Protein AF-A0A0V0GVM9-F1 (afdb_monomer)

Secondary structure (DSSP, 8-state):
-PPEE--EEE-GGG----HHHHHHHHHHHHHHHHHTTTT-EE-SPPEEE-SS-HHHHHHHHHHHHHHHHHHHHHSHHHHHHHHHHHHHHHHHHHHTTT-SS--HHHHHHHHHHH-GGG----TTHHHHHHHHHHT--

Structure (mmCIF, N/CA/C/O backbone):
data_AF-A0A0V0GVM9-F1
#
_entry.id   AF-A0A0V0GVM9-F1
#
loop_
_atom_site.group_PDB
_atom_site.id
_atom_site.type_symbol
_atom_site.label_atom_id
_atom_site.label_alt_id
_atom_site.label_comp_id
_atom_site.label_asym_id
_atom_site.label_entity_id
_atom_site.label_seq_id
_atom_site.pdbx_PDB_ins_code
_atom_site.Cartn_x
_atom_site.Cartn_y
_atom_site.Cartn_z
_atom_site.occupancy
_atom_site.B_iso_or_equiv
_atom_site.auth_seq_id
_atom_site.auth_comp_id
_atom_site.auth_asym_id
_atom_site.auth_atom_id
_atom_site.pdbx_PDB_model_num
ATOM 1 N N . MET A 1 1 ? -7.087 -10.748 -4.441 1.00 77.94 1 MET A N 1
ATOM 2 C CA . MET A 1 1 ? -6.992 -10.325 -3.027 1.00 77.94 1 MET A CA 1
ATOM 3 C C . MET A 1 1 ? -7.643 -8.972 -2.906 1.00 77.94 1 MET A C 1
ATOM 5 O O . MET A 1 1 ? -7.394 -8.135 -3.765 1.00 77.94 1 MET A O 1
ATOM 9 N N . LEU A 1 2 ? -8.462 -8.777 -1.880 1.00 90.12 2 LEU A N 1
ATOM 10 C CA . LEU A 1 2 ? -9.021 -7.463 -1.604 1.00 90.12 2 LEU A CA 1
ATOM 11 C C . LEU A 1 2 ? -7.965 -6.598 -0.888 1.00 90.12 2 LEU A C 1
ATOM 13 O O . LEU A 1 2 ? -7.133 -7.145 -0.157 1.00 90.12 2 LEU A O 1
ATOM 17 N N . PRO A 1 3 ? -7.945 -5.273 -1.103 1.00 91.62 3 PRO A N 1
ATOM 18 C CA . PRO A 1 3 ? -7.116 -4.365 -0.319 1.00 91.62 3 PRO A CA 1
ATOM 19 C C . PRO A 1 3 ? -7.431 -4.483 1.177 1.00 91.62 3 PRO A C 1
ATOM 21 O O . PRO A 1 3 ? -8.598 -4.521 1.563 1.00 91.62 3 PRO A O 1
ATOM 24 N N . ASN A 1 4 ? -6.394 -4.519 2.016 1.00 92.56 4 ASN A N 1
ATOM 25 C CA . ASN A 1 4 ? -6.551 -4.562 3.470 1.00 92.56 4 ASN A CA 1
ATOM 26 C C . ASN A 1 4 ? -6.838 -3.155 4.004 1.00 92.56 4 ASN A C 1
ATOM 28 O O . ASN A 1 4 ? -6.075 -2.228 3.733 1.00 92.56 4 ASN A O 1
ATOM 32 N N . VAL A 1 5 ? -7.888 -3.002 4.808 1.00 95.31 5 VAL A N 1
ATOM 33 C CA . VAL A 1 5 ? -8.271 -1.722 5.417 1.00 95.31 5 VAL A CA 1
ATOM 34 C C . VAL A 1 5 ? -8.292 -1.859 6.932 1.00 95.31 5 VAL A C 1
ATOM 36 O O . VAL A 1 5 ? -8.906 -2.763 7.486 1.00 95.31 5 VAL A O 1
ATOM 39 N N . THR A 1 6 ? -7.627 -0.942 7.629 1.00 95.62 6 THR A N 1
ATOM 40 C CA . THR A 1 6 ? -7.636 -0.875 9.096 1.00 95.62 6 THR A CA 1
ATOM 41 C C . THR A 1 6 ? -8.334 0.404 9.532 1.00 95.62 6 THR A C 1
ATOM 43 O O . THR A 1 6 ? -7.981 1.483 9.066 1.00 95.62 6 THR A O 1
ATOM 46 N N . VAL A 1 7 ? -9.320 0.289 10.425 1.00 94.81 7 VAL A N 1
ATOM 47 C CA . VAL A 1 7 ? -10.029 1.449 10.982 1.00 94.81 7 VAL A CA 1
ATOM 48 C C . VAL A 1 7 ? -9.307 1.928 12.237 1.00 94.81 7 VAL A C 1
ATOM 50 O O . VAL A 1 7 ? -9.066 1.147 13.162 1.00 94.81 7 VAL A O 1
ATOM 53 N N . VAL A 1 8 ? -8.982 3.218 12.263 1.00 94.25 8 VAL A N 1
ATOM 54 C CA . VAL A 1 8 ? -8.253 3.869 13.352 1.00 94.25 8 VAL A CA 1
ATOM 55 C C . VAL A 1 8 ? -9.045 5.084 13.811 1.00 94.25 8 VAL A C 1
ATOM 57 O O . VAL A 1 8 ? -9.313 5.989 13.027 1.00 94.25 8 VAL A O 1
ATOM 60 N N . LEU A 1 9 ? -9.417 5.096 15.084 1.00 91.75 9 LEU A N 1
ATOM 61 C CA . LEU A 1 9 ? -10.060 6.212 15.759 1.00 91.75 9 LEU A CA 1
ATOM 62 C C . LEU A 1 9 ? -8.977 7.002 16.492 1.00 91.75 9 LEU A C 1
ATOM 64 O O . LEU A 1 9 ? -8.445 6.547 17.504 1.00 91.75 9 LEU A O 1
ATOM 68 N N . THR A 1 10 ? -8.604 8.154 15.948 1.00 90.81 10 THR A N 1
ATOM 69 C CA . THR A 1 10 ? -7.583 9.033 16.531 1.00 90.81 10 THR A CA 1
ATOM 70 C C . THR A 1 10 ? -8.174 9.938 17.61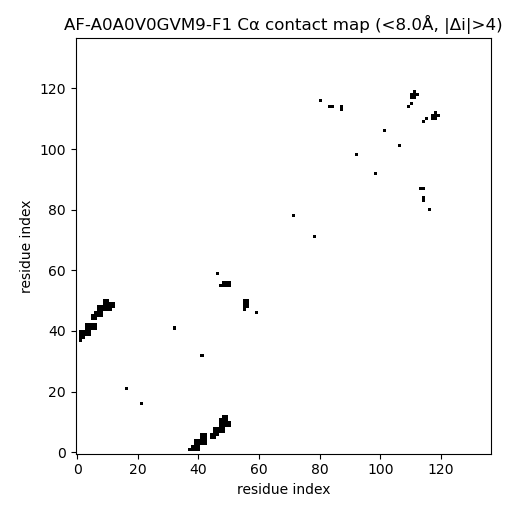5 1.00 90.81 10 THR A C 1
ATOM 72 O O . THR A 1 10 ? -9.389 9.980 17.809 1.00 90.81 10 THR A O 1
ATOM 75 N N . HIS A 1 11 ? -7.310 10.677 18.319 1.00 89.25 11 HIS A N 1
ATOM 76 C CA . HIS A 1 11 ? -7.694 11.611 19.389 1.00 89.25 11 HIS A CA 1
ATOM 77 C C . HIS A 1 11 ? -8.421 10.947 20.558 1.00 89.25 11 HIS A C 1
ATOM 79 O O . HIS A 1 11 ? -9.293 11.547 21.187 1.00 89.25 11 HIS A O 1
ATOM 85 N N . TYR A 1 12 ? -8.055 9.702 20.858 1.00 86.94 12 TYR A N 1
ATOM 86 C CA . TYR A 1 12 ? -8.650 8.969 21.968 1.00 86.94 12 TYR A CA 1
ATOM 87 C C . TYR A 1 12 ? -8.460 9.683 23.319 1.00 86.94 12 TYR A C 1
ATOM 89 O O . TYR A 1 12 ? -9.330 9.605 24.179 1.00 86.94 12 TYR A O 1
ATOM 97 N N . ASP A 1 13 ? -7.380 10.456 23.467 1.00 86.00 13 ASP A N 1
ATOM 98 C CA . ASP A 1 13 ? -7.089 11.310 24.625 1.00 86.00 13 ASP A CA 1
ATOM 99 C C . ASP A 1 13 ? -8.125 12.422 24.867 1.00 86.00 13 ASP A C 1
ATOM 101 O O . ASP A 1 13 ? -8.187 12.977 25.960 1.00 86.00 13 ASP A O 1
ATOM 105 N N . LYS A 1 14 ? -8.942 12.757 23.861 1.00 84.81 14 LYS A N 1
ATOM 106 C CA . LYS A 1 14 ? -9.931 13.844 23.923 1.00 84.81 14 LYS A CA 1
ATOM 107 C C . LYS A 1 14 ? -11.367 13.363 24.113 1.00 84.81 14 LYS A C 1
ATOM 109 O O . LYS A 1 14 ? -12.266 14.189 24.261 1.00 84.81 14 LYS A O 1
ATOM 114 N N . ILE A 1 15 ? -11.611 12.054 24.068 1.00 77.75 15 ILE A N 1
ATOM 115 C CA . ILE A 1 15 ? -12.963 11.500 24.149 1.00 77.75 15 ILE A CA 1
ATOM 116 C C . ILE A 1 15 ? -13.243 11.088 25.596 1.00 77.75 15 ILE A C 1
ATOM 118 O O . ILE A 1 15 ? -12.769 10.054 26.060 1.00 77.75 15 ILE A O 1
ATOM 122 N N . ASN A 1 16 ? -14.074 11.866 26.298 1.00 68.81 16 ASN A N 1
ATOM 123 C CA . ASN A 1 16 ? -14.700 11.399 27.535 1.00 68.81 16 ASN A CA 1
ATOM 124 C C . ASN A 1 16 ? -15.703 10.297 27.169 1.00 68.81 16 ASN A C 1
ATOM 126 O O . ASN A 1 16 ? -16.666 10.550 26.444 1.00 68.81 16 ASN A O 1
ATOM 130 N N . GLN A 1 17 ? -15.452 9.070 27.630 1.00 64.69 17 GLN A N 1
ATOM 131 C CA . GLN A 1 17 ? -16.219 7.863 27.303 1.00 64.69 17 GLN A CA 1
ATOM 132 C C . GLN A 1 17 ? -17.645 7.868 27.888 1.00 64.69 17 GLN A C 1
ATOM 134 O O . GLN A 1 17 ? -17.997 7.039 28.723 1.00 64.69 17 GLN A O 1
ATOM 139 N N . LEU A 1 18 ? -18.508 8.778 27.441 1.00 60.59 18 LEU A N 1
ATOM 140 C CA . LEU A 1 18 ? -19.945 8.630 27.641 1.00 60.59 18 LEU A CA 1
ATOM 141 C C . LEU A 1 18 ? -20.454 7.527 26.704 1.00 60.59 18 LEU A C 1
ATOM 143 O O . LEU A 1 18 ? -20.374 7.629 25.478 1.00 60.59 18 LEU A O 1
ATOM 147 N N . SER A 1 19 ? -20.963 6.459 27.315 1.00 62.16 19 SER A N 1
ATOM 148 C CA . SER A 1 19 ? -21.395 5.193 26.704 1.00 62.16 19 SER A CA 1
ATOM 149 C C . SER A 1 19 ? -22.319 5.336 25.488 1.00 62.16 19 SER A C 1
ATOM 151 O O . SER A 1 19 ? -22.273 4.498 24.589 1.00 62.16 19 SER A O 1
ATOM 153 N N . GLN A 1 20 ? -23.104 6.412 25.402 1.00 63.91 20 GLN A N 1
ATOM 154 C CA . GLN A 1 20 ? -24.024 6.657 24.285 1.00 63.91 20 GLN A CA 1
ATOM 155 C C . GLN A 1 20 ? -23.310 6.884 22.939 1.00 63.91 20 GLN A C 1
ATOM 157 O O . GLN A 1 20 ? -23.804 6.441 21.904 1.00 63.91 20 GLN A O 1
ATOM 162 N N . ASN A 1 21 ? -22.119 7.495 22.929 1.00 73.25 21 ASN A N 1
ATOM 163 C CA . ASN A 1 21 ? -21.394 7.761 21.680 1.00 73.25 21 ASN A CA 1
ATOM 164 C C . ASN A 1 21 ? -20.694 6.514 21.118 1.00 73.25 21 ASN A C 1
ATOM 166 O O . ASN A 1 21 ? -20.470 6.421 19.911 1.00 73.25 21 ASN A O 1
ATOM 170 N N . LEU A 1 22 ? -20.381 5.531 21.969 1.00 77.06 22 LEU A N 1
ATOM 171 C CA . LEU A 1 22 ? -19.711 4.299 21.542 1.00 77.06 22 LEU A CA 1
ATOM 172 C C . LEU A 1 22 ? -20.598 3.463 20.617 1.00 77.06 22 LEU A C 1
ATOM 174 O O . LEU A 1 22 ? -20.111 2.950 19.610 1.00 77.06 22 LEU A O 1
ATOM 178 N N . GLN A 1 23 ? -21.900 3.381 20.902 1.00 83.44 23 GLN A N 1
ATOM 179 C CA . GLN A 1 23 ? -22.825 2.605 20.079 1.00 83.44 23 GLN A CA 1
ATOM 180 C C . GLN A 1 23 ? -22.955 3.188 18.665 1.00 83.44 23 GLN A C 1
ATOM 182 O O . GLN A 1 23 ? -22.881 2.456 17.680 1.00 83.44 23 GLN A O 1
ATOM 187 N N . LEU A 1 24 ? -23.043 4.517 18.553 1.00 87.94 24 LEU A N 1
ATOM 188 C CA . LEU A 1 24 ? -23.109 5.213 17.264 1.00 87.94 24 LEU A CA 1
ATOM 189 C C . LEU A 1 24 ? -21.847 4.997 16.418 1.00 87.94 24 LEU A C 1
ATOM 191 O O . LEU A 1 24 ? -21.933 4.851 15.193 1.00 87.94 24 LEU A O 1
ATOM 195 N N . ILE A 1 25 ? -20.677 4.949 17.060 1.00 88.19 25 ILE A N 1
ATOM 196 C CA . ILE A 1 25 ? -19.407 4.631 16.400 1.00 88.19 25 ILE A CA 1
ATOM 197 C C . ILE A 1 25 ? -19.428 3.187 15.887 1.00 88.19 25 ILE A C 1
ATOM 199 O O . ILE A 1 25 ? -19.126 2.956 14.715 1.00 88.19 25 ILE A O 1
ATOM 203 N N . VAL A 1 26 ? -19.828 2.225 16.723 1.00 88.19 26 VAL A N 1
ATOM 204 C CA . VAL A 1 26 ? -19.917 0.804 16.343 1.00 88.19 26 VAL A CA 1
ATOM 205 C C . VAL A 1 26 ? -20.871 0.608 15.165 1.00 88.19 26 VAL A C 1
ATOM 207 O O . VAL A 1 26 ? -20.504 -0.033 14.178 1.00 88.19 26 VAL A O 1
ATOM 210 N N . ASP A 1 27 ? -22.055 1.216 15.212 1.00 92.88 27 ASP A N 1
ATOM 211 C CA . ASP A 1 27 ? -23.037 1.135 14.130 1.00 92.88 27 ASP A CA 1
ATOM 212 C C . ASP A 1 27 ? -22.527 1.765 12.834 1.00 92.88 27 ASP A C 1
ATOM 214 O O . ASP A 1 27 ? -22.759 1.241 11.741 1.00 92.88 27 ASP A O 1
ATOM 218 N N . SER A 1 28 ? -21.780 2.862 12.935 1.00 94.06 28 SER A N 1
ATOM 219 C CA . SER A 1 28 ? -21.166 3.502 11.772 1.00 94.06 28 SER A CA 1
ATOM 220 C C . SER A 1 28 ? -20.072 2.636 11.150 1.00 94.06 28 SER A C 1
ATOM 222 O O . SER A 1 28 ? -20.013 2.524 9.926 1.00 94.06 28 SER A O 1
ATOM 224 N N . ILE A 1 29 ? -19.258 1.961 11.964 1.00 93.94 29 ILE A N 1
ATOM 225 C CA . ILE A 1 29 ? -18.224 1.040 11.474 1.00 93.94 29 ILE A CA 1
ATOM 226 C C . ILE A 1 29 ? -18.853 -0.206 10.848 1.00 93.94 29 ILE A C 1
ATOM 228 O O . ILE A 1 29 ? -18.374 -0.671 9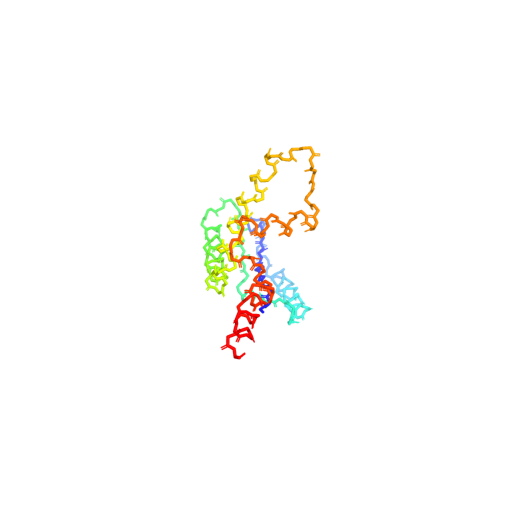.816 1.00 93.94 29 ILE A O 1
ATOM 232 N N . ARG A 1 30 ? -19.945 -0.726 11.415 1.00 94.88 30 ARG A N 1
ATOM 233 C CA . ARG A 1 30 ? -20.708 -1.826 10.812 1.00 94.88 30 ARG A CA 1
ATOM 234 C C . ARG A 1 30 ? -21.235 -1.441 9.430 1.00 94.88 30 ARG A C 1
ATOM 236 O O . ARG A 1 30 ? -20.893 -2.103 8.459 1.00 94.88 30 ARG A O 1
ATOM 243 N N . ARG A 1 31 ? -21.935 -0.307 9.313 1.00 97.12 31 ARG A N 1
ATOM 244 C CA . ARG A 1 31 ? -22.417 0.197 8.012 1.00 97.12 31 ARG A CA 1
ATOM 245 C C . ARG A 1 31 ? -21.288 0.409 7.005 1.00 97.12 31 ARG A C 1
ATOM 247 O O . ARG A 1 31 ? -21.475 0.152 5.820 1.00 97.12 31 ARG A O 1
ATOM 254 N N . LEU A 1 32 ? -20.120 0.872 7.460 1.00 96.00 32 LEU A N 1
ATOM 255 C CA . LEU A 1 32 ? -18.932 0.992 6.616 1.00 96.00 32 LEU A CA 1
ATOM 256 C C . LEU A 1 32 ? -18.487 -0.379 6.085 1.00 96.00 32 LEU A C 1
ATOM 258 O O . LEU A 1 32 ? -18.225 -0.507 4.893 1.00 96.00 32 LEU A O 1
ATOM 262 N N . ARG A 1 33 ? -18.422 -1.401 6.945 1.00 96.12 33 ARG A N 1
ATOM 263 C CA . ARG A 1 33 ? -18.050 -2.765 6.542 1.00 96.12 33 ARG A CA 1
ATOM 264 C C . ARG A 1 33 ? -19.048 -3.351 5.550 1.00 96.12 33 ARG A C 1
ATOM 266 O O . ARG A 1 33 ? -18.619 -3.845 4.513 1.00 96.12 33 ARG A O 1
ATOM 273 N N . ASP A 1 34 ? -20.342 -3.218 5.828 1.00 96.75 34 ASP A N 1
ATOM 274 C CA . ASP A 1 34 ? -21.415 -3.728 4.968 1.00 96.75 34 ASP A CA 1
ATOM 275 C C . ASP A 1 34 ? -21.374 -3.060 3.586 1.00 96.75 34 ASP A C 1
ATOM 277 O O . ASP A 1 34 ? -21.435 -3.726 2.555 1.00 96.75 34 ASP A O 1
ATOM 281 N N . LYS A 1 35 ? -21.173 -1.735 3.547 1.00 97.94 35 LYS A N 1
ATOM 282 C CA . LYS A 1 35 ? -21.107 -0.962 2.298 1.00 97.94 35 LYS A CA 1
ATOM 283 C C . LYS A 1 35 ? -19.965 -1.393 1.375 1.00 97.94 35 LYS A C 1
ATOM 285 O O . LYS A 1 35 ? -20.101 -1.296 0.159 1.00 97.94 35 LYS A O 1
ATOM 290 N N . PHE A 1 36 ? -18.837 -1.819 1.938 1.00 97.31 36 PHE A N 1
ATOM 291 C CA . PHE A 1 36 ? -17.645 -2.203 1.177 1.00 97.31 36 PHE A CA 1
ATOM 292 C C . PHE A 1 36 ? -17.386 -3.714 1.192 1.00 97.31 36 PHE A C 1
ATOM 294 O O . PHE A 1 36 ? -16.291 -4.166 0.835 1.00 97.31 36 PHE A O 1
ATOM 301 N N . GLN A 1 37 ? -18.391 -4.505 1.570 1.00 95.38 37 GLN A N 1
ATOM 302 C CA . GLN A 1 37 ? -18.314 -5.955 1.543 1.00 95.38 37 GLN A CA 1
ATOM 303 C C . GLN A 1 37 ? -17.972 -6.438 0.126 1.00 95.38 37 GLN A C 1
ATOM 305 O O . GLN A 1 37 ? -18.583 -6.027 -0.856 1.00 95.38 37 GL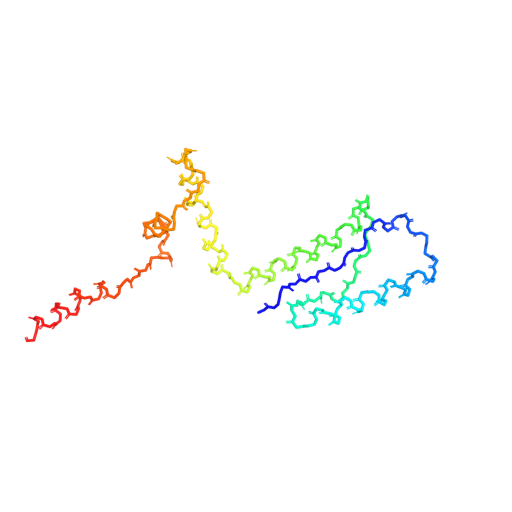N A O 1
ATOM 310 N N . GLY A 1 38 ? -16.953 -7.293 0.019 1.00 95.56 38 GLY A N 1
ATOM 311 C CA . GLY A 1 38 ? -16.475 -7.819 -1.263 1.00 95.56 38 GLY A CA 1
ATOM 312 C C . GLY A 1 38 ? -15.542 -6.889 -2.050 1.00 95.56 38 GLY A C 1
ATOM 313 O O . GLY A 1 38 ? -14.936 -7.349 -3.013 1.00 95.56 38 GLY A O 1
ATOM 314 N N . PHE A 1 39 ? -15.358 -5.630 -1.632 1.00 97.00 39 PHE A N 1
ATOM 315 C CA . PHE A 1 39 ? -14.417 -4.689 -2.262 1.00 97.00 39 PHE A CA 1
ATOM 316 C C . PHE A 1 39 ? -13.099 -4.563 -1.500 1.00 97.00 39 PHE A C 1
ATOM 318 O O . PHE A 1 39 ? -12.045 -4.415 -2.115 1.00 97.00 39 PHE A O 1
ATOM 325 N N . VAL A 1 40 ? -13.149 -4.623 -0.168 1.00 96.44 40 VAL A N 1
ATOM 326 C CA . VAL A 1 40 ? -11.981 -4.538 0.721 1.00 96.44 40 VAL A CA 1
ATOM 327 C C . VAL A 1 40 ? -12.084 -5.574 1.837 1.00 96.44 40 VAL A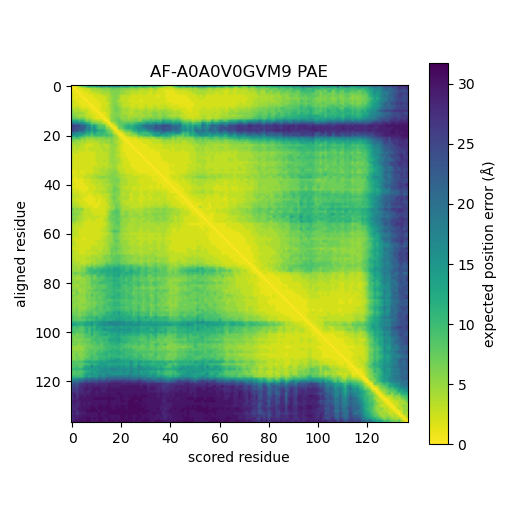 C 1
ATOM 329 O O . VAL A 1 40 ? -13.172 -6.038 2.177 1.00 96.44 40 VAL A O 1
ATOM 332 N N . GLU A 1 41 ? -10.948 -5.921 2.429 1.00 93.75 41 GLU A N 1
ATOM 333 C CA . GLU A 1 41 ? -10.874 -6.772 3.614 1.00 93.75 41 GLU A CA 1
ATOM 334 C C . GLU A 1 41 ? -10.582 -5.894 4.835 1.00 93.75 41 GLU A C 1
ATOM 336 O O . GLU A 1 41 ? -9.482 -5.359 4.991 1.00 93.75 41 GLU A O 1
ATOM 341 N N . PHE A 1 42 ? -11.583 -5.696 5.697 1.00 95.19 42 PHE A N 1
ATOM 342 C CA . PHE A 1 42 ? -11.388 -4.945 6.935 1.00 95.19 42 PHE A CA 1
ATOM 343 C C . PHE A 1 42 ? -10.689 -5.799 7.985 1.00 95.19 42 PHE A C 1
ATOM 345 O O . PHE A 1 42 ? -11.148 -6.893 8.316 1.00 95.19 42 PHE A O 1
ATOM 352 N N . TYR A 1 43 ? -9.641 -5.250 8.595 1.00 93.75 43 TYR A N 1
ATOM 353 C CA . TYR A 1 43 ? -9.065 -5.841 9.790 1.00 93.75 43 TYR A CA 1
ATOM 354 C C . TYR A 1 43 ? -10.116 -5.853 10.920 1.00 93.75 43 TYR A C 1
ATOM 356 O O . TYR A 1 43 ? -10.777 -4.829 11.146 1.00 93.75 43 TYR A O 1
ATOM 364 N N . PRO A 1 44 ? -10.301 -6.977 11.642 1.00 91.38 44 PRO A N 1
ATOM 365 C CA . PRO A 1 44 ? -11.390 -7.113 12.609 1.00 91.38 44 PRO A CA 1
ATOM 366 C C . PRO A 1 44 ? -11.321 -6.096 13.749 1.00 91.38 44 PRO A C 1
ATOM 368 O O . PRO A 1 44 ? -12.358 -5.579 14.171 1.00 91.38 44 PRO A O 1
ATOM 371 N N . THR A 1 45 ? -10.113 -5.791 14.226 1.00 91.62 45 THR A N 1
ATOM 372 C CA . THR A 1 45 ? -9.887 -4.887 15.356 1.00 91.62 45 THR A CA 1
ATOM 373 C C . THR A 1 45 ? -9.936 -3.427 14.917 1.00 91.62 45 THR A C 1
ATOM 375 O O . THR A 1 45 ? -9.279 -3.027 13.957 1.00 91.62 45 THR A O 1
ATOM 378 N N . ILE A 1 46 ? -10.674 -2.616 15.673 1.00 91.25 46 ILE A N 1
ATOM 379 C CA . ILE A 1 46 ? -10.651 -1.156 15.569 1.00 91.25 46 ILE A CA 1
ATOM 380 C C . ILE A 1 46 ? -9.599 -0.640 16.548 1.00 91.25 46 ILE A C 1
ATOM 382 O O . ILE A 1 46 ? -9.615 -1.008 17.722 1.00 91.25 46 ILE A O 1
ATOM 386 N N . PHE A 1 47 ? -8.690 0.209 16.079 1.00 91.94 47 PHE A N 1
ATOM 387 C CA . PHE A 1 47 ? -7.668 0.805 16.935 1.00 91.94 47 PHE A CA 1
ATOM 388 C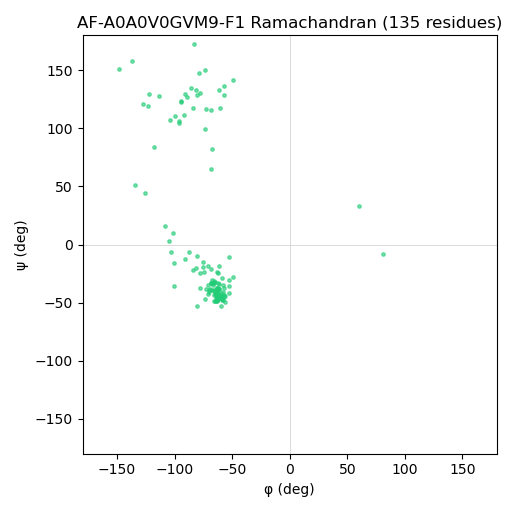 C . PHE A 1 47 ? -8.135 2.165 17.434 1.00 91.94 47 PHE A C 1
ATOM 390 O O . PHE A 1 47 ? -8.410 3.047 16.630 1.00 91.94 47 PHE A O 1
ATOM 397 N N . THR A 1 48 ? -8.180 2.364 18.745 1.00 91.44 48 THR A N 1
ATOM 398 C CA . THR A 1 48 ? -8.286 3.697 19.346 1.00 91.44 48 THR A CA 1
ATOM 399 C C . THR A 1 48 ? -6.891 4.195 19.685 1.00 91.44 48 THR A C 1
ATOM 401 O O . THR A 1 48 ? -6.162 3.521 20.415 1.00 91.44 48 THR A O 1
ATOM 404 N N . VAL A 1 49 ? -6.509 5.347 19.143 1.00 93.06 49 VAL A N 1
ATOM 405 C CA . VAL A 1 49 ? -5.140 5.854 19.215 1.00 93.06 49 VAL A CA 1
ATOM 406 C C . VAL A 1 49 ? -5.121 7.241 19.845 1.00 93.06 49 VAL A C 1
ATOM 408 O O . VAL A 1 49 ? -5.674 8.204 19.311 1.00 93.06 49 VAL A O 1
ATOM 411 N N . ASP A 1 50 ? -4.419 7.342 20.967 1.00 92.94 50 ASP A N 1
ATOM 412 C CA . ASP A 1 50 ? -3.772 8.579 21.390 1.00 92.94 50 ASP A CA 1
ATOM 413 C C . ASP A 1 50 ? -2.415 8.669 20.677 1.00 92.94 50 ASP A C 1
ATOM 415 O O . ASP A 1 50 ? -1.560 7.795 20.845 1.00 92.94 50 ASP A O 1
ATOM 419 N N . ALA A 1 51 ? -2.240 9.699 19.849 1.00 91.62 51 ALA A N 1
ATOM 420 C CA . ALA A 1 51 ? -1.024 9.913 19.066 1.00 91.62 51 ALA A CA 1
ATOM 421 C C . ALA A 1 51 ? 0.154 10.434 19.909 1.00 91.62 51 ALA A C 1
ATOM 423 O O . ALA A 1 51 ? 1.295 10.386 19.457 1.00 91.62 51 ALA A O 1
ATOM 424 N N . ARG A 1 52 ? -0.110 10.926 21.126 1.00 91.81 52 ARG A N 1
ATOM 425 C CA . ARG A 1 52 ? 0.909 11.404 22.072 1.00 91.81 52 ARG A CA 1
ATOM 426 C C . ARG A 1 52 ? 1.502 10.259 22.893 1.00 91.81 52 ARG A C 1
ATOM 428 O O . ARG A 1 52 ? 2.615 10.375 23.397 1.00 91.81 52 ARG A O 1
ATOM 435 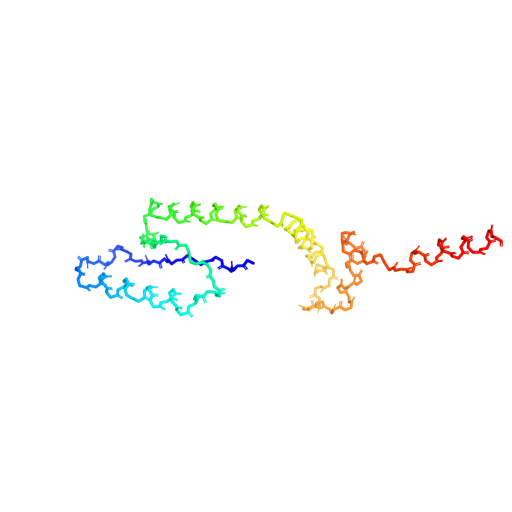N N . SER A 1 53 ? 0.781 9.144 23.003 1.00 93.94 53 SER A N 1
ATOM 436 C CA . SER A 1 53 ? 1.219 7.950 23.719 1.00 93.94 53 SER A CA 1
ATOM 437 C C . SER A 1 53 ? 1.942 6.975 22.789 1.00 93.94 53 SER A C 1
ATOM 439 O O . SER A 1 53 ? 1.339 6.320 21.935 1.00 93.94 53 SER A O 1
ATOM 441 N N . SER A 1 54 ? 3.249 6.810 22.998 1.00 94.00 54 SER A N 1
ATOM 442 C CA . SER A 1 54 ? 4.065 5.835 22.261 1.00 94.00 54 SER A CA 1
ATOM 443 C C . SER A 1 54 ? 3.544 4.403 22.417 1.00 94.00 54 SER A C 1
ATOM 445 O O . SER A 1 54 ? 3.561 3.636 21.458 1.00 94.00 54 SER A O 1
ATOM 447 N N . ALA A 1 55 ? 3.012 4.053 23.591 1.00 91.81 55 ALA A N 1
ATOM 448 C CA . ALA A 1 55 ? 2.408 2.748 23.861 1.00 91.81 55 ALA A CA 1
ATOM 449 C C . ALA A 1 55 ? 1.101 2.516 23.081 1.00 91.81 55 ALA A C 1
ATOM 451 O O . ALA A 1 55 ? 0.760 1.383 22.741 1.00 91.81 55 ALA A O 1
ATOM 452 N N . SER A 1 56 ? 0.356 3.584 22.799 1.00 91.38 56 SER A N 1
ATOM 453 C CA . SER A 1 56 ? -0.830 3.547 21.941 1.00 91.38 56 SER A CA 1
ATOM 454 C C . SER A 1 56 ? -0.429 3.393 20.466 1.00 91.38 56 SER A C 1
ATOM 456 O O . SER A 1 56 ? -0.925 2.502 19.772 1.00 91.38 56 SER A O 1
ATOM 458 N N . VAL A 1 57 ? 0.547 4.182 20.008 1.00 94.50 57 VAL A N 1
ATOM 459 C CA . VAL A 1 57 ? 1.049 4.156 18.623 1.00 94.50 57 VAL A CA 1
ATOM 460 C C . VAL A 1 57 ? 1.795 2.855 18.289 1.00 94.50 57 VAL A C 1
ATOM 462 O O . VAL A 1 57 ? 1.705 2.357 17.166 1.00 94.50 57 VAL A O 1
ATOM 465 N N . SER A 1 58 ? 2.496 2.243 19.243 1.00 95.00 58 SER A N 1
ATOM 466 C CA . SER A 1 58 ? 3.269 1.019 18.994 1.00 95.00 58 SER A CA 1
ATOM 467 C C . SER A 1 58 ? 2.393 -0.160 18.560 1.00 95.00 58 SER A C 1
ATOM 469 O O . SER A 1 58 ? 2.804 -0.954 17.714 1.00 95.00 58 SER A O 1
ATOM 471 N N . LYS A 1 59 ? 1.152 -0.243 19.062 1.00 92.75 59 LYS A N 1
ATOM 472 C CA . LYS A 1 59 ? 0.188 -1.292 18.690 1.00 92.75 59 LYS A CA 1
ATOM 473 C C . LYS A 1 59 ? -0.174 -1.231 17.207 1.00 92.75 59 LYS A C 1
ATOM 475 O O . LYS A 1 59 ? -0.160 -2.259 16.528 1.00 92.75 59 LYS A O 1
ATOM 480 N N . ILE A 1 60 ? -0.465 -0.033 16.696 1.00 94.25 60 ILE A N 1
ATOM 481 C CA . ILE A 1 60 ? -0.784 0.160 15.277 1.00 94.25 60 ILE A CA 1
ATOM 482 C C . ILE A 1 60 ? 0.462 0.020 14.396 1.00 94.25 60 ILE A C 1
ATOM 484 O O . ILE A 1 60 ? 0.392 -0.607 13.340 1.00 94.25 60 ILE A O 1
ATOM 488 N N . ALA A 1 61 ? 1.621 0.506 14.852 1.00 95.12 61 ALA A N 1
ATOM 489 C CA . ALA A 1 61 ? 2.884 0.335 14.137 1.00 95.12 61 ALA A CA 1
ATOM 490 C C . ALA A 1 61 ? 3.232 -1.152 13.951 1.00 95.12 61 ALA A C 1
ATOM 492 O O . ALA A 1 61 ? 3.564 -1.582 12.846 1.00 95.12 61 ALA A O 1
ATOM 493 N N . HIS A 1 62 ? 3.080 -1.960 15.005 1.00 95.62 62 HIS A N 1
ATOM 494 C CA . HIS A 1 62 ? 3.287 -3.405 14.939 1.00 95.62 62 HIS A CA 1
ATOM 495 C C . HIS A 1 62 ? 2.303 -4.086 13.974 1.00 95.62 62 HIS A C 1
ATOM 497 O O . HIS A 1 62 ? 2.704 -4.922 13.160 1.00 95.62 62 HIS A O 1
ATOM 503 N N . HIS A 1 63 ? 1.020 -3.707 14.018 1.00 94.81 63 HIS A N 1
ATOM 504 C CA . HIS A 1 63 ? 0.009 -4.206 13.080 1.00 94.81 63 HIS A CA 1
ATOM 505 C C . HIS A 1 63 ? 0.374 -3.910 11.620 1.00 94.81 63 HIS A C 1
ATOM 507 O O . HIS A 1 63 ? 0.360 -4.816 10.783 1.00 94.81 63 HIS A O 1
ATOM 513 N N . PHE A 1 64 ? 0.771 -2.674 11.312 1.00 94.69 64 PHE A N 1
ATOM 514 C CA . PHE A 1 64 ? 1.203 -2.301 9.966 1.00 94.69 64 PHE A CA 1
ATOM 515 C C . PHE A 1 64 ? 2.467 -3.036 9.543 1.00 94.69 64 PHE A C 1
ATOM 517 O O . PHE A 1 64 ? 2.508 -3.565 8.437 1.00 94.69 64 PHE A O 1
ATOM 524 N N . GLN A 1 65 ? 3.458 -3.175 10.423 1.00 95.50 65 GLN A N 1
ATOM 525 C CA . GLN A 1 65 ? 4.664 -3.934 10.105 1.00 95.50 65 GLN A CA 1
ATOM 526 C C . GLN A 1 65 ? 4.339 -5.395 9.758 1.00 95.50 65 GLN A C 1
ATOM 528 O O . GLN A 1 65 ? 4.845 -5.925 8.766 1.00 95.50 65 GLN A O 1
ATOM 533 N N . LYS A 1 66 ? 3.472 -6.049 10.543 1.00 94.62 66 LYS A N 1
ATOM 534 C CA . LYS A 1 66 ? 3.046 -7.433 10.296 1.00 94.62 66 LYS A CA 1
ATOM 535 C C . LYS A 1 66 ? 2.239 -7.557 9.003 1.00 94.62 66 LYS A C 1
ATOM 537 O O . LYS A 1 66 ? 2.479 -8.477 8.217 1.00 94.62 66 LYS A O 1
ATOM 542 N N . THR A 1 67 ? 1.316 -6.628 8.767 1.00 92.69 67 THR A N 1
ATOM 543 C CA . THR A 1 67 ? 0.475 -6.608 7.563 1.00 92.69 67 THR A CA 1
ATOM 544 C C . THR A 1 67 ? 1.327 -6.402 6.315 1.00 92.69 67 THR A C 1
ATOM 546 O O . THR A 1 67 ? 1.240 -7.203 5.388 1.00 92.69 67 THR A O 1
ATOM 549 N N . SER A 1 68 ? 2.227 -5.415 6.318 1.00 90.88 68 SER A N 1
ATOM 550 C CA . SER A 1 68 ? 3.150 -5.157 5.210 1.00 90.88 68 SER A CA 1
ATOM 551 C C . SER A 1 68 ? 4.028 -6.369 4.915 1.00 90.88 68 SER A C 1
ATOM 553 O O . SER A 1 68 ? 4.090 -6.802 3.769 1.00 90.88 68 SER A O 1
ATOM 555 N N . LYS A 1 69 ? 4.632 -6.996 5.937 1.00 92.12 69 LYS A N 1
ATOM 556 C CA . LYS A 1 69 ? 5.404 -8.240 5.753 1.00 92.12 69 LYS A CA 1
ATOM 557 C C . LYS A 1 69 ? 4.566 -9.343 5.103 1.00 92.12 69 LYS A C 1
ATOM 559 O O . LYS A 1 69 ? 5.031 -9.984 4.167 1.00 92.12 69 LYS A O 1
ATOM 564 N N . THR A 1 70 ? 3.329 -9.529 5.560 1.00 90.62 70 THR A N 1
ATOM 565 C CA . THR A 1 70 ? 2.416 -10.552 5.025 1.00 90.62 70 THR A CA 1
ATOM 566 C C . THR A 1 70 ? 2.061 -10.284 3.561 1.00 90.62 70 THR A C 1
ATOM 568 O O . THR A 1 70 ? 2.039 -11.212 2.757 1.00 90.62 70 THR A O 1
ATOM 571 N N . VAL A 1 71 ? 1.804 -9.024 3.195 1.00 88.19 71 VAL A N 1
ATOM 572 C CA . VAL A 1 71 ? 1.529 -8.632 1.804 1.00 88.19 71 VAL A CA 1
ATOM 573 C C . VAL A 1 71 ? 2.751 -8.897 0.925 1.00 88.19 71 VAL A C 1
ATOM 575 O O . VAL A 1 71 ? 2.616 -9.541 -0.112 1.00 88.19 71 VAL A O 1
ATOM 578 N N . LEU A 1 72 ? 3.943 -8.485 1.363 1.00 88.31 72 LEU A N 1
ATOM 579 C CA . LEU A 1 72 ? 5.186 -8.680 0.612 1.00 88.31 72 LEU A CA 1
ATOM 580 C C . LEU A 1 72 ? 5.521 -10.163 0.403 1.00 88.31 72 LEU A C 1
ATOM 582 O O . LEU A 1 72 ? 5.869 -10.564 -0.705 1.00 88.31 72 LEU A O 1
ATOM 586 N N . GLN A 1 73 ? 5.341 -10.999 1.429 1.00 88.06 73 GLN A N 1
ATOM 587 C CA . GLN A 1 73 ? 5.577 -12.446 1.347 1.00 88.06 73 GLN A CA 1
ATOM 588 C C . GLN A 1 73 ? 4.657 -13.165 0.351 1.00 88.06 73 GLN A C 1
ATOM 590 O O . GLN A 1 73 ? 5.014 -14.232 -0.142 1.00 88.06 73 GLN A O 1
ATOM 595 N N . ARG A 1 74 ? 3.484 -12.602 0.033 1.00 86.19 74 ARG A N 1
ATOM 596 C CA . ARG A 1 74 ? 2.557 -13.179 -0.955 1.00 86.19 74 ARG A CA 1
ATOM 597 C C . ARG A 1 74 ? 2.936 -12.844 -2.399 1.00 86.19 74 ARG A C 1
ATOM 599 O O . ARG A 1 74 ? 2.501 -13.552 -3.303 1.00 86.19 74 ARG A O 1
ATOM 606 N N . VAL A 1 75 ? 3.730 -11.793 -2.630 1.00 86.81 75 VAL A N 1
ATOM 607 C CA . VAL A 1 75 ? 4.147 -11.338 -3.972 1.00 86.81 75 VAL A CA 1
ATOM 608 C C . VAL A 1 75 ? 5.653 -11.016 -4.058 1.00 86.81 75 VAL A C 1
ATOM 610 O O . VAL A 1 75 ? 6.025 -9.953 -4.562 1.00 86.81 75 VAL A O 1
ATOM 613 N N . PRO A 1 76 ? 6.553 -11.922 -3.624 1.00 81.81 76 PRO A N 1
ATOM 614 C CA . PRO A 1 76 ? 7.973 -11.603 -3.442 1.00 81.81 76 PRO A CA 1
ATOM 615 C C . PRO A 1 76 ? 8.647 -11.142 -4.740 1.00 81.81 76 PRO A C 1
ATOM 617 O O . PRO A 1 76 ? 9.283 -10.094 -4.771 1.00 81.81 76 PRO A O 1
ATOM 620 N N . ARG A 1 77 ? 8.394 -11.846 -5.851 1.00 86.12 77 ARG A N 1
ATOM 621 C CA . ARG A 1 77 ? 8.976 -11.515 -7.162 1.00 86.12 77 ARG A CA 1
ATOM 622 C C . ARG A 1 77 ? 8.522 -10.163 -7.710 1.00 86.12 77 ARG A C 1
ATOM 624 O O . ARG A 1 77 ? 9.274 -9.511 -8.423 1.00 86.12 77 ARG A O 1
ATOM 631 N N . VAL A 1 78 ? 7.286 -9.753 -7.413 1.00 87.62 78 VAL A N 1
ATOM 632 C CA . VAL A 1 78 ? 6.769 -8.445 -7.851 1.00 87.62 78 VAL A CA 1
ATOM 633 C C . VAL A 1 78 ? 7.462 -7.340 -7.070 1.00 87.62 78 VAL A C 1
ATOM 635 O O . VAL A 1 78 ? 7.864 -6.344 -7.656 1.00 87.62 78 VAL A O 1
ATOM 638 N N . TYR A 1 79 ? 7.638 -7.529 -5.762 1.00 86.38 79 TYR A N 1
ATOM 639 C CA . TYR A 1 79 ? 8.318 -6.551 -4.924 1.00 86.38 79 TYR A CA 1
ATOM 640 C C . TYR A 1 79 ? 9.791 -6.374 -5.310 1.00 86.38 79 TYR A C 1
ATOM 642 O O . TYR A 1 79 ? 10.239 -5.242 -5.467 1.00 86.38 79 TYR A O 1
ATOM 650 N N . GLU A 1 80 ? 10.519 -7.473 -5.523 1.00 88.00 80 GLU A N 1
ATOM 651 C CA . GLU A 1 80 ? 11.902 -7.452 -6.020 1.00 88.00 80 GLU A CA 1
ATOM 652 C C . GLU A 1 80 ? 11.999 -6.703 -7.352 1.00 88.00 80 GLU A C 1
ATOM 654 O O . GLU A 1 80 ? 12.769 -5.755 -7.476 1.00 88.00 80 GLU A O 1
ATOM 659 N N . LEU A 1 81 ? 11.127 -7.040 -8.306 1.00 90.50 81 LEU A N 1
ATOM 660 C CA . LEU A 1 81 ? 11.075 -6.354 -9.591 1.00 90.50 81 LEU A CA 1
ATOM 661 C C . LEU A 1 81 ? 10.777 -4.853 -9.450 1.00 90.50 81 LEU A C 1
ATOM 663 O O . LEU A 1 81 ? 11.358 -4.038 -10.164 1.00 90.50 81 LEU A O 1
ATOM 667 N N . CYS A 1 82 ? 9.856 -4.472 -8.563 1.00 90.75 82 CYS A N 1
ATOM 668 C CA . CYS A 1 82 ? 9.565 -3.067 -8.299 1.00 90.75 82 CYS A CA 1
ATOM 669 C C . CYS A 1 82 ? 10.781 -2.342 -7.710 1.00 90.75 82 CYS A C 1
ATOM 671 O O . CYS A 1 82 ? 11.028 -1.203 -8.097 1.00 90.75 82 CYS A O 1
ATOM 673 N N . ASN A 1 83 ? 11.550 -2.985 -6.825 1.00 90.19 83 ASN A N 1
ATOM 674 C CA . ASN A 1 83 ? 12.785 -2.412 -6.288 1.00 90.19 83 ASN A CA 1
ATOM 675 C C . ASN A 1 83 ? 13.830 -2.188 -7.386 1.00 90.19 83 ASN A C 1
ATOM 677 O O . ASN A 1 83 ? 14.382 -1.092 -7.475 1.00 90.19 83 ASN A O 1
ATOM 681 N N . ASP A 1 84 ? 14.027 -3.169 -8.268 1.00 90.50 84 ASP A N 1
ATOM 682 C CA . ASP A 1 84 ? 14.933 -3.034 -9.413 1.00 90.50 84 ASP A CA 1
ATOM 683 C C . ASP A 1 84 ? 14.485 -1.894 -10.343 1.00 90.50 84 ASP A C 1
ATOM 685 O O . ASP A 1 84 ? 15.279 -1.040 -10.743 1.00 90.50 84 ASP A O 1
ATOM 689 N N . LEU A 1 85 ? 13.184 -1.832 -10.651 1.00 93.38 85 LEU A N 1
ATOM 690 C CA . LEU A 1 85 ? 12.610 -0.779 -11.487 1.00 93.38 85 LEU A CA 1
ATOM 691 C C . LEU A 1 85 ? 12.739 0.612 -10.865 1.00 93.38 85 LEU A C 1
ATOM 693 O O . LEU A 1 85 ? 12.967 1.566 -11.604 1.00 93.38 85 LEU A O 1
ATOM 697 N N . MET A 1 86 ? 12.599 0.752 -9.543 1.00 94.38 86 MET A N 1
ATOM 698 C CA . MET A 1 86 ? 12.777 2.044 -8.874 1.00 94.38 86 MET A CA 1
ATOM 699 C C . MET A 1 86 ? 14.175 2.608 -9.129 1.00 94.38 86 MET A C 1
ATOM 701 O O . MET A 1 86 ? 14.292 3.787 -9.466 1.00 94.38 86 MET A O 1
ATOM 705 N N . GLN A 1 87 ? 15.214 1.773 -9.038 1.00 93.69 87 GLN A N 1
ATOM 706 C CA . GLN A 1 87 ? 16.581 2.203 -9.325 1.00 93.69 87 GLN A CA 1
ATOM 707 C C . GLN A 1 87 ? 16.745 2.582 -10.801 1.00 93.69 87 GLN A C 1
ATOM 709 O O . GLN A 1 87 ? 17.197 3.683 -11.105 1.00 93.69 87 GLN A O 1
ATOM 714 N N . ILE A 1 88 ? 16.286 1.724 -11.718 1.00 94.25 88 ILE A N 1
ATOM 715 C CA . ILE A 1 88 ? 16.367 1.965 -13.168 1.00 94.25 88 ILE A CA 1
ATOM 716 C C . ILE A 1 88 ? 15.674 3.280 -13.561 1.00 94.25 88 ILE A C 1
ATOM 718 O O . ILE A 1 88 ? 16.196 4.048 -14.370 1.00 94.25 88 ILE A O 1
ATOM 722 N N . LEU A 1 89 ? 14.494 3.552 -12.997 1.00 93.88 89 LEU A N 1
ATOM 723 C CA . LEU A 1 89 ? 13.737 4.775 -13.265 1.00 93.88 89 LEU A CA 1
ATOM 724 C C . LEU A 1 89 ? 14.392 6.010 -12.637 1.00 93.88 89 LEU A C 1
ATOM 726 O O . LEU A 1 89 ? 14.338 7.089 -13.230 1.00 93.88 89 LEU A O 1
ATOM 730 N N . SER A 1 90 ? 15.012 5.863 -11.464 1.00 93.81 90 SER A N 1
ATOM 731 C CA . SER A 1 90 ? 15.786 6.934 -10.835 1.00 93.81 90 SER A CA 1
ATOM 732 C C . SER A 1 90 ? 16.991 7.318 -11.695 1.00 93.81 90 SER A C 1
ATOM 734 O O . SER A 1 90 ? 17.165 8.497 -11.996 1.00 93.81 90 SER A O 1
ATOM 736 N N . ASP A 1 91 ? 17.761 6.334 -12.162 1.00 94.44 91 ASP A N 1
ATOM 737 C CA . ASP A 1 91 ? 18.922 6.551 -13.033 1.00 94.44 91 ASP A CA 1
ATOM 738 C C . ASP A 1 91 ? 18.501 7.208 -14.353 1.00 94.44 91 ASP A C 1
ATOM 740 O O . ASP A 1 91 ? 19.065 8.221 -14.764 1.00 94.44 91 ASP A O 1
ATOM 744 N N . TRP A 1 92 ? 17.422 6.713 -14.971 1.00 94.75 92 TRP A N 1
ATOM 745 C CA . TRP A 1 92 ? 16.869 7.324 -16.180 1.00 94.75 92 TRP A CA 1
ATOM 746 C C . TRP A 1 92 ? 16.475 8.790 -15.958 1.00 94.75 92 TRP A C 1
ATOM 748 O O . TRP A 1 92 ? 16.737 9.634 -16.816 1.00 94.75 92 TRP A O 1
ATOM 758 N N . ARG A 1 93 ? 15.871 9.125 -14.808 1.00 93.19 93 ARG A N 1
ATOM 759 C CA . ARG A 1 93 ? 15.486 10.505 -14.468 1.00 93.19 93 ARG A CA 1
ATOM 760 C C . ARG A 1 93 ? 16.702 11.413 -14.279 1.00 93.19 93 ARG A C 1
ATOM 762 O O . ARG A 1 93 ? 16.614 12.592 -14.622 1.00 93.19 93 ARG A O 1
ATOM 769 N N . LEU A 1 94 ? 17.807 10.887 -13.747 1.00 94.06 94 LEU A N 1
ATOM 770 C CA . LEU A 1 94 ? 19.070 11.622 -13.650 1.00 94.06 94 LEU A CA 1
ATOM 771 C C . LEU A 1 94 ? 19.647 11.917 -15.043 1.00 94.06 94 LEU A C 1
ATOM 773 O O . LEU A 1 94 ? 20.101 13.018 -15.307 1.00 94.06 94 LEU A O 1
ATOM 777 N N . GLU A 1 95 ? 19.551 10.981 -15.982 1.00 94.00 95 GLU A N 1
ATOM 778 C CA . GLU A 1 95 ? 20.018 11.200 -17.360 1.00 94.00 95 GLU A CA 1
ATOM 779 C C . GLU A 1 95 ? 19.067 12.089 -18.190 1.00 94.00 95 GLU A C 1
ATOM 781 O O . GLU A 1 95 ? 19.460 12.653 -19.211 1.00 94.00 95 GLU A O 1
ATOM 786 N N . ASN A 1 96 ? 17.806 12.231 -17.765 1.00 94.31 96 ASN A N 1
ATOM 787 C CA . ASN A 1 96 ? 16.738 12.899 -18.517 1.00 94.31 96 ASN A CA 1
ATOM 788 C C . ASN A 1 96 ? 16.060 14.024 -17.710 1.00 94.31 96 ASN A C 1
ATOM 790 O O . ASN A 1 96 ? 14.838 14.155 -17.738 1.00 94.31 96 ASN A O 1
ATOM 794 N N . HIS A 1 97 ? 16.828 14.870 -17.015 1.00 91.19 97 HIS A N 1
ATOM 795 C CA . HIS A 1 97 ? 16.300 15.932 -16.139 1.00 91.19 97 HIS A CA 1
ATOM 796 C C . HIS A 1 97 ? 15.274 16.878 -16.791 1.00 91.19 97 HIS A C 1
ATOM 798 O O . HIS A 1 97 ? 14.390 17.397 -16.111 1.00 91.19 97 HIS A O 1
ATOM 804 N N . SER A 1 98 ? 15.381 17.112 -18.102 1.00 93.62 98 SER A N 1
ATOM 805 C CA . SER A 1 98 ? 14.464 17.970 -18.863 1.00 93.62 98 SER A CA 1
ATOM 806 C C . SER A 1 98 ? 13.148 17.283 -19.247 1.00 93.62 98 SER A C 1
ATOM 808 O O . SER A 1 98 ? 12.227 17.953 -19.717 1.00 93.62 98 SER A O 1
ATOM 810 N N . LYS A 1 99 ? 13.031 15.962 -19.054 1.00 91.50 99 LYS A N 1
ATOM 811 C CA . LYS A 1 99 ? 11.820 15.190 -19.345 1.00 91.50 99 LYS A CA 1
ATOM 812 C C . LYS A 1 99 ? 11.036 14.949 -18.048 1.00 91.50 99 LYS A C 1
ATOM 814 O O . LYS A 1 99 ? 11.460 14.147 -17.218 1.00 91.50 99 LYS A O 1
ATOM 819 N N . PRO A 1 100 ? 9.858 15.573 -17.866 1.00 89.38 100 PRO A N 1
ATOM 820 C CA . PRO A 1 100 ? 9.062 15.393 -16.649 1.00 89.38 100 PRO A CA 1
ATOM 821 C C . PRO A 1 100 ? 8.417 14.002 -16.547 1.00 89.38 100 PRO A C 1
ATOM 823 O O . PRO A 1 100 ? 8.011 13.593 -15.463 1.00 89.38 100 PRO A O 1
ATOM 826 N N . ALA A 1 101 ? 8.309 13.278 -17.664 1.00 92.56 101 ALA A N 1
ATOM 827 C CA . ALA A 1 101 ? 7.745 11.937 -17.727 1.00 92.56 101 ALA A CA 1
ATOM 828 C C . ALA A 1 101 ? 8.412 11.111 -18.835 1.00 92.56 101 ALA A C 1
ATOM 830 O O . ALA A 1 101 ? 8.838 11.652 -19.859 1.00 92.56 101 ALA A O 1
ATOM 831 N N . ILE A 1 102 ? 8.451 9.794 -18.636 1.00 94.56 102 ILE A N 1
ATOM 832 C CA . ILE A 1 102 ? 8.888 8.823 -19.640 1.00 94.56 102 ILE A CA 1
ATOM 833 C C . ILE A 1 102 ? 7.714 8.445 -20.549 1.00 94.56 102 ILE A C 1
ATOM 835 O O . ILE A 1 102 ? 6.607 8.179 -20.072 1.00 94.56 102 ILE A O 1
ATOM 839 N N . LYS A 1 103 ? 7.925 8.409 -21.869 1.00 94.19 103 LYS A N 1
ATOM 840 C CA . LYS A 1 103 ? 6.897 7.901 -22.790 1.00 94.19 103 LYS A CA 1
ATOM 841 C C . LYS A 1 103 ? 6.816 6.379 -22.689 1.00 94.19 103 LYS A C 1
ATOM 843 O O . LYS A 1 103 ? 7.828 5.715 -22.498 1.00 94.19 103 LYS A O 1
ATOM 848 N N . TRP A 1 104 ? 5.633 5.807 -22.926 1.00 93.25 104 TRP A N 1
ATOM 849 C CA . TRP A 1 104 ? 5.427 4.352 -22.852 1.00 93.25 104 TRP A CA 1
ATOM 850 C C . TRP A 1 104 ? 6.424 3.545 -23.701 1.00 93.25 104 TRP A C 1
ATOM 852 O O . TRP A 1 104 ? 6.965 2.546 -23.238 1.00 93.25 104 TRP A O 1
ATOM 862 N N . LYS A 1 105 ? 6.716 4.008 -24.925 1.00 92.00 105 LYS A N 1
ATOM 863 C CA . LYS A 1 105 ? 7.706 3.368 -25.805 1.00 92.00 105 LYS A CA 1
ATOM 864 C C . LYS A 1 105 ? 9.117 3.402 -25.207 1.00 92.00 105 LYS A C 1
ATOM 866 O O . LYS A 1 105 ? 9.756 2.363 -25.128 1.00 92.00 105 LYS A O 1
ATOM 871 N N . GLU A 1 106 ? 9.562 4.568 -24.734 1.00 92.38 106 GLU A N 1
ATOM 872 C CA . GLU A 1 106 ? 10.879 4.732 -24.100 1.00 92.38 106 GLU A CA 1
ATOM 873 C C . GLU A 1 106 ? 11.003 3.865 -22.839 1.00 92.38 106 GLU A C 1
ATOM 875 O O . GLU A 1 106 ? 12.046 3.266 -22.602 1.00 92.38 106 GLU A O 1
ATOM 880 N N . PHE A 1 107 ? 9.927 3.747 -22.055 1.00 93.25 107 PHE A N 1
ATOM 881 C CA . PHE A 1 107 ? 9.876 2.847 -20.903 1.00 93.25 107 PHE A CA 1
ATOM 882 C C . PHE A 1 107 ? 9.989 1.374 -21.314 1.00 93.25 107 PHE A C 1
ATOM 884 O O . PHE A 1 107 ? 10.720 0.613 -20.681 1.00 93.25 107 PHE A O 1
ATOM 891 N N . GLY A 1 108 ? 9.301 0.972 -22.387 1.00 91.25 108 GLY A N 1
ATOM 892 C CA . GLY A 1 108 ? 9.410 -0.372 -22.950 1.00 91.25 108 GLY A CA 1
ATOM 893 C C . GLY A 1 108 ? 10.841 -0.703 -23.375 1.00 91.25 108 GLY A C 1
ATOM 894 O O . GLY A 1 108 ? 11.366 -1.746 -22.980 1.00 91.25 108 GLY A O 1
ATOM 895 N N . ASP A 1 109 ? 11.485 0.210 -24.102 1.00 91.44 109 ASP A N 1
ATOM 896 C CA . ASP A 1 109 ? 12.876 0.077 -24.549 1.00 91.44 109 ASP A CA 1
ATOM 897 C C . ASP A 1 109 ? 13.841 0.014 -23.348 1.00 91.44 109 ASP A C 1
ATOM 899 O O . ASP A 1 109 ? 14.696 -0.873 -23.272 1.00 91.44 109 ASP A O 1
ATOM 903 N N . LEU A 1 110 ? 13.645 0.884 -22.349 1.00 92.38 110 LEU A N 1
ATOM 904 C CA . LEU A 1 110 ? 14.400 0.884 -21.094 1.00 92.38 110 LEU A CA 1
ATOM 905 C C . LEU A 1 110 ? 14.292 -0.465 -20.374 1.00 92.38 110 LEU A C 1
ATOM 907 O O . LEU A 1 110 ? 15.307 -1.016 -19.949 1.00 92.38 110 LEU A O 1
ATOM 911 N N . CYS A 1 111 ? 13.086 -1.032 -20.283 1.00 90.81 111 CYS A N 1
ATOM 912 C CA . CYS A 1 111 ? 12.869 -2.339 -19.668 1.00 90.81 111 CYS A CA 1
ATOM 913 C C . CYS A 1 111 ? 13.576 -3.464 -20.435 1.00 90.81 111 CYS A C 1
ATOM 915 O O . CYS A 1 111 ? 14.167 -4.340 -19.806 1.00 90.81 111 CYS A O 1
ATOM 917 N N . GLN A 1 112 ? 13.585 -3.438 -21.775 1.00 89.12 112 GLN A N 1
ATOM 918 C CA . GLN A 1 112 ? 14.307 -4.448 -22.560 1.00 89.12 112 GLN A CA 1
ATOM 919 C C . GLN A 1 112 ? 15.815 -4.420 -22.285 1.00 89.12 112 GLN A C 1
ATOM 921 O O . GLN A 1 112 ? 16.458 -5.467 -22.194 1.00 89.12 112 GLN A O 1
ATOM 926 N N . VAL A 1 113 ? 16.395 -3.236 -22.106 1.00 88.38 113 VAL A N 1
ATOM 927 C CA . VAL A 1 113 ? 17.836 -3.098 -21.871 1.00 88.38 113 VAL A CA 1
ATOM 928 C C . VAL A 1 113 ? 18.184 -3.385 -20.411 1.00 88.38 113 VAL A C 1
ATOM 930 O O . VAL A 1 113 ? 19.038 -4.233 -20.132 1.00 88.38 113 VAL A O 1
ATOM 933 N N . LYS A 1 114 ? 17.513 -2.703 -19.480 1.00 88.25 114 LYS A N 1
ATOM 934 C CA . LYS A 1 114 ? 17.926 -2.579 -18.077 1.00 88.25 114 LYS A CA 1
ATOM 935 C C . LYS A 1 114 ? 17.186 -3.507 -17.112 1.00 88.25 114 LYS A C 1
ATOM 937 O O . LYS A 1 114 ? 17.695 -3.718 -16.020 1.00 88.25 114 LYS A O 1
ATOM 942 N N . ALA A 1 115 ? 16.048 -4.094 -17.495 1.00 87.12 115 ALA A N 1
ATOM 943 C CA . ALA A 1 115 ? 15.257 -4.977 -16.630 1.00 87.12 115 ALA A CA 1
ATOM 944 C C . ALA A 1 115 ? 15.155 -6.405 -17.213 1.00 87.12 115 ALA A C 1
ATOM 946 O O . ALA A 1 115 ? 14.160 -6.743 -17.858 1.00 87.12 115 ALA A O 1
ATOM 947 N N . PRO A 1 116 ? 16.147 -7.292 -16.981 1.00 82.31 116 PRO A N 1
ATOM 948 C CA . PRO A 1 116 ? 16.173 -8.644 -17.547 1.00 82.31 116 PRO A CA 1
ATOM 949 C C . PRO A 1 116 ? 14.906 -9.472 -17.297 1.00 82.31 116 PRO A C 1
ATOM 951 O O . PRO A 1 116 ? 14.492 -10.229 -18.172 1.00 82.31 116 PRO A O 1
ATOM 954 N N . LEU A 1 117 ? 14.276 -9.305 -16.129 1.00 81.94 117 LEU A N 1
ATOM 955 C CA . LEU A 1 117 ? 13.034 -9.991 -15.750 1.00 81.94 117 LEU A CA 1
ATOM 956 C C . LEU A 1 117 ? 11.810 -9.537 -16.566 1.00 81.94 117 LEU A C 1
ATOM 958 O O . LEU A 1 117 ? 10.832 -10.275 -16.653 1.00 81.94 117 LEU A O 1
ATOM 962 N N . LEU A 1 118 ? 11.870 -8.350 -17.176 1.00 81.62 118 LEU A N 1
ATOM 963 C CA . LEU A 1 118 ? 10.822 -7.763 -18.018 1.00 81.62 118 LEU A CA 1
ATOM 964 C C . LEU A 1 118 ? 11.147 -7.817 -19.510 1.00 81.62 118 LEU A C 1
ATOM 966 O O . LEU A 1 118 ? 10.372 -7.321 -20.335 1.00 81.62 118 LEU A O 1
ATOM 970 N N . ARG A 1 119 ? 12.281 -8.422 -19.880 1.00 81.25 119 ARG A N 1
ATOM 971 C CA . ARG A 1 119 ? 12.619 -8.631 -21.283 1.00 81.25 119 ARG A CA 1
ATOM 972 C C . ARG A 1 119 ? 11.546 -9.490 -21.925 1.00 81.25 119 ARG A C 1
ATOM 974 O O . ARG A 1 119 ? 11.347 -10.653 -21.566 1.00 81.25 119 ARG A O 1
ATOM 981 N N . VAL A 1 120 ? 10.868 -8.917 -22.909 1.00 69.81 120 VAL A N 1
ATOM 982 C CA . VAL A 1 120 ? 9.944 -9.661 -23.745 1.00 69.81 120 VAL A CA 1
ATOM 983 C C . VAL A 1 120 ? 10.824 -10.496 -24.657 1.00 69.81 120 VAL A C 1
ATOM 985 O O . VAL A 1 120 ? 11.355 -10.006 -25.651 1.00 69.81 120 VAL A O 1
ATOM 988 N N . ARG A 1 121 ? 10.994 -11.776 -24.311 1.00 62.28 121 ARG A N 1
ATOM 989 C CA . ARG A 1 121 ? 11.551 -12.777 -25.225 1.00 62.28 121 ARG A CA 1
ATOM 990 C C . ARG A 1 121 ? 10.539 -12.970 -26.341 1.00 62.28 121 ARG A C 1
ATOM 992 O O . ARG A 1 121 ? 9.663 -13.831 -26.280 1.00 62.28 121 ARG A O 1
ATOM 999 N N . SER A 1 122 ? 10.590 -12.077 -27.317 1.00 50.97 122 SER A N 1
ATOM 1000 C CA . SER A 1 122 ? 9.813 -12.186 -28.534 1.00 50.97 122 SER A CA 1
ATOM 1001 C C . SER A 1 122 ? 9.986 -13.596 -29.100 1.00 50.97 122 SER A C 1
ATOM 1003 O O . SER A 1 122 ? 11.090 -14.139 -29.115 1.00 50.97 122 SER A O 1
ATOM 1005 N N . ARG A 1 123 ? 8.909 -14.179 -29.637 1.00 50.31 123 ARG A N 1
ATOM 1006 C CA . ARG A 1 123 ? 8.975 -15.400 -30.460 1.00 50.31 123 ARG A CA 1
ATOM 1007 C C . ARG A 1 123 ? 9.979 -15.279 -31.626 1.00 50.31 123 ARG A C 1
ATOM 1009 O O . ARG A 1 123 ? 10.294 -16.292 -32.241 1.00 50.31 123 ARG A O 1
ATOM 1016 N N . LEU A 1 124 ? 10.495 -14.078 -31.911 1.00 48.62 124 LEU A N 1
ATOM 1017 C CA . LEU A 1 124 ? 11.589 -13.823 -32.849 1.00 48.62 124 LEU A CA 1
ATOM 1018 C C . LEU A 1 124 ? 12.937 -14.420 -32.411 1.00 48.62 124 LEU A C 1
ATOM 1020 O O . LEU A 1 124 ? 13.646 -14.905 -33.284 1.00 48.62 124 LEU A O 1
ATOM 10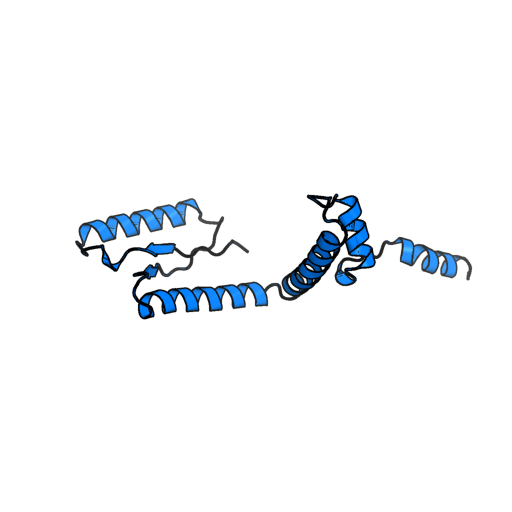24 N N . ASP A 1 125 ? 13.235 -14.527 -31.109 1.00 50.66 125 ASP A N 1
ATOM 1025 C CA . ASP A 1 125 ? 14.423 -15.263 -30.614 1.00 50.66 125 ASP A CA 1
ATOM 1026 C C . ASP A 1 125 ? 14.357 -16.758 -30.980 1.00 50.66 125 ASP A C 1
ATOM 1028 O O . ASP A 1 125 ? 15.364 -17.457 -31.089 1.00 50.66 125 ASP A O 1
ATOM 1032 N N . ASN A 1 126 ? 13.141 -17.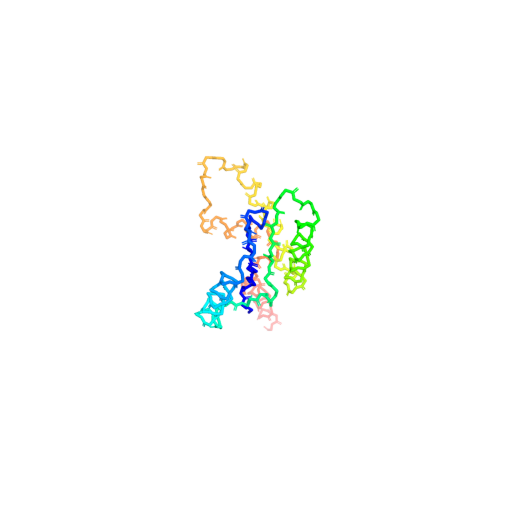271 -31.191 1.00 52.25 126 ASN A N 1
ATOM 1033 C CA . ASN A 1 126 ? 12.905 -18.632 -31.654 1.00 52.25 126 ASN A CA 1
ATOM 1034 C C . ASN A 1 126 ? 12.834 -18.737 -33.179 1.00 52.25 126 ASN A C 1
ATOM 1036 O O . ASN A 1 126 ? 12.874 -19.848 -33.696 1.00 52.25 126 ASN A O 1
ATOM 1040 N N . LYS A 1 127 ? 12.728 -17.627 -33.918 1.00 54.19 127 LYS A N 1
ATOM 1041 C CA . LYS A 1 127 ? 12.652 -17.670 -35.382 1.00 54.19 127 LYS A CA 1
ATOM 1042 C C . LYS A 1 127 ? 13.993 -18.100 -35.970 1.00 54.19 127 LYS A C 1
ATOM 1044 O O . LYS A 1 127 ? 14.009 -18.988 -36.810 1.00 54.19 127 LYS A O 1
ATOM 1049 N N . GLU A 1 128 ? 15.101 -17.600 -35.425 1.00 55.97 128 GLU A N 1
ATOM 1050 C CA . GLU A 1 128 ? 16.453 -18.025 -35.812 1.00 55.97 128 GLU A CA 1
ATOM 1051 C C . GLU A 1 128 ? 16.712 -19.508 -35.495 1.00 55.97 128 GLU A C 1
ATOM 1053 O O . GLU A 1 128 ? 17.218 -20.243 -36.343 1.00 55.97 128 GLU A O 1
ATOM 1058 N N . LYS A 1 129 ? 16.284 -19.990 -34.315 1.00 55.06 129 LYS A N 1
ATOM 1059 C CA . LYS A 1 129 ? 16.385 -21.411 -33.912 1.00 55.06 129 LYS A CA 1
ATOM 1060 C C . LYS A 1 129 ? 15.474 -22.347 -34.713 1.00 55.06 129 LYS A C 1
ATOM 1062 O O . LYS A 1 129 ? 15.815 -23.508 -34.934 1.00 55.06 129 LYS A O 1
ATOM 1067 N N . VAL A 1 130 ? 14.300 -21.874 -35.128 1.00 57.22 130 VAL A N 1
ATOM 1068 C CA . VAL A 1 130 ? 13.359 -22.640 -35.960 1.00 57.22 130 VAL A CA 1
ATOM 1069 C C . VAL A 1 130 ? 13.807 -22.644 -37.425 1.00 57.22 130 VAL A C 1
ATOM 1071 O O . VAL A 1 130 ? 13.695 -23.677 -38.080 1.00 57.22 130 VAL A O 1
ATOM 1074 N N . GLU A 1 131 ? 14.360 -21.544 -37.938 1.00 58.75 131 GLU A N 1
ATOM 1075 C CA . GLU A 1 131 ? 14.905 -21.466 -39.299 1.00 58.75 131 GLU A CA 1
ATOM 1076 C C . GLU A 1 131 ? 16.192 -22.285 -39.461 1.00 58.75 131 GLU A C 1
ATOM 1078 O O . GLU A 1 131 ? 16.325 -22.991 -40.458 1.00 58.75 131 GLU A O 1
ATOM 1083 N N . THR 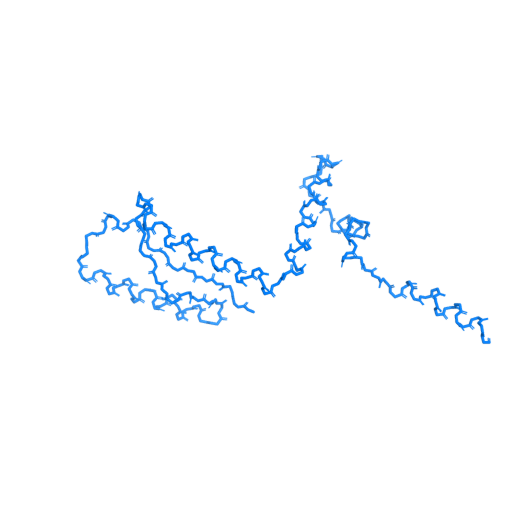A 1 132 ? 17.093 -22.295 -38.472 1.00 58.12 132 THR A N 1
ATOM 1084 C CA . THR A 1 132 ? 18.267 -23.194 -38.482 1.00 58.12 132 THR A CA 1
ATOM 1085 C C . THR A 1 132 ? 17.869 -24.669 -38.455 1.00 58.12 132 THR A C 1
ATOM 1087 O O . THR A 1 132 ? 18.451 -25.460 -39.188 1.00 58.12 132 THR A O 1
ATOM 1090 N N . ARG A 1 133 ? 16.827 -25.049 -37.700 1.00 57.00 133 ARG A N 1
ATOM 1091 C CA . ARG A 1 133 ? 16.279 -26.420 -37.735 1.00 57.00 133 ARG A CA 1
ATOM 1092 C C . ARG A 1 133 ? 15.606 -26.775 -39.063 1.00 57.00 133 ARG A C 1
ATOM 1094 O O . ARG A 1 133 ? 15.678 -27.925 -39.469 1.00 57.00 133 ARG A O 1
ATOM 1101 N N . ARG A 1 134 ? 14.970 -25.817 -39.745 1.00 53.25 134 ARG A N 1
ATOM 1102 C CA . ARG A 1 134 ? 14.348 -26.034 -41.068 1.00 53.25 134 ARG A CA 1
ATOM 1103 C C . ARG A 1 134 ? 15.353 -26.134 -42.214 1.00 53.25 134 ARG A C 1
ATOM 1105 O O . ARG A 1 134 ? 15.013 -26.712 -43.233 1.00 53.25 134 ARG A O 1
ATOM 1112 N N . ARG A 1 135 ? 16.554 -25.570 -42.064 1.00 55.97 135 ARG A N 1
ATOM 1113 C CA . ARG A 1 135 ? 17.652 -25.680 -43.045 1.00 55.97 135 ARG A CA 1
ATOM 1114 C C . ARG A 1 135 ? 18.537 -26.915 -42.841 1.00 55.97 135 ARG A C 1
ATOM 1116 O O . ARG A 1 135 ? 19.434 -27.141 -43.641 1.00 55.97 135 ARG A O 1
ATOM 1123 N N . ALA A 1 136 ? 18.316 -27.664 -41.761 1.00 54.25 136 ALA A N 1
ATOM 1124 C CA . ALA A 1 136 ? 19.058 -28.876 -41.415 1.00 54.25 136 ALA A CA 1
ATOM 1125 C C . ALA A 1 136 ? 18.292 -30.176 -41.749 1.00 54.25 136 ALA A C 1
ATOM 1127 O O . ALA A 1 136 ? 18.711 -31.246 -41.311 1.00 54.25 136 ALA A O 1
ATOM 1128 N N . VAL A 1 137 ? 17.173 -30.073 -42.480 1.00 45.94 137 VAL A N 1
ATOM 1129 C CA . VAL A 1 137 ? 16.395 -31.192 -43.043 1.00 45.94 137 VAL A CA 1
ATOM 1130 C C . VAL A 1 137 ? 16.509 -31.148 -44.557 1.00 45.94 137 VAL A C 1
ATOM 1132 O O . VAL A 1 137 ? 16.387 -30.025 -45.097 1.00 45.94 137 VAL A O 1
#

Organism: Solanum chacoense (NCBI:txid4108)

Radius of gyration: 25.39 Å; Cα contacts (8 Å, |Δi|>4): 71; chains: 1; bounding box: 44×49×71 Å

Mean predicted aligned error: 10.06 Å

Sequence (137 aa):
MLPNVTVVLTHYDKINQLSQNLQLIVDSIRRLRDKFQGFVEFYPTIFTVDARSSASVSKIAHHFQKTSKTVLQRVPRVYELCNDLMQILSDWRLENHSKPAIKWKEFGDLCQVKAPLLRVRSRLDNKEKVETRRRAV

pLDDT: mean 85.44, std 13.68, range [45.94, 97.94]

Solvent-accessible surface area (backbone atoms only — not comparable to full-atom values): 8188 Å² total; per-residue (Å²): 132,60,56,80,42,76,54,71,46,67,59,44,84,74,58,80,85,55,71,75,59,54,55,58,50,52,53,50,52,48,52,51,50,65,75,39,60,91,61,45,40,68,51,88,66,72,44,72,25,30,86,86,39,66,78,42,44,47,58,56,52,52,51,50,54,53,50,52,52,54,56,46,71,76,41,51,70,59,52,53,51,50,54,56,46,52,53,55,52,49,54,50,44,69,78,33,73,91,52,96,67,81,52,72,66,60,49,52,54,47,30,52,74,76,31,74,93,64,40,78,82,49,72,63,75,48,44,60,60,50,49,55,58,61,71,72,106

Nearest PDB structures (foldseek):
  7f57-assembly1_D  TM=3.613E-01  e=9.656E+00  Rattus norvegicus

Foldseek 3Di:
DAAEDAAEAEPLVPDDCPPVVVVVVVVVVVVVCVVCPPRHHYDPDYQYAYPVDPVSVVVVVVVVVVVVVVVCVVPVVVVVLVVQVVVLVVVVCVVCVVDPDDDPVNVLVSCCVRPPVSNDPPCVVCVVVVVVVVVVD